Protein AF-A0A7W0BXK3-F1 (afdb_monomer)

Nearest PDB structures (foldseek):
  1s94-assembly2_B  TM=4.085E-01  e=5.418E-01  Doryteuthis pealeii

InterPro domains:
  IPR008622 Flagellar protein FliT [PF05400] (1-100)

Foldseek 3Di:
DDLLVVLLVLLVVLLCLLVDVPDDPVVSVVVNVVSVVVNVVSVVVVVVVVDPCLVVPPCNVVSVVSVVSSVVSVVVSVVVVVVVVVVVVVVVVVVVCVVPVCPVVVPPPPDDDPDDD

Structure (mmCIF, N/CA/C/O backbone):
data_AF-A0A7W0BXK3-F1
#
_entry.id   AF-A0A7W0BXK3-F1
#
loop_
_atom_site.group_PDB
_atom_site.id
_atom_site.type_symbol
_atom_site.label_atom_id
_atom_site.label_alt_id
_atom_site.label_comp_id
_atom_site.label_asym_id
_atom_site.label_entity_id
_atom_site.label_seq_id
_atom_site.pdbx_PDB_ins_code
_atom_site.Cartn_x
_atom_site.Cartn_y
_atom_site.Cartn_z
_atom_site.occupancy
_atom_site.B_iso_or_equiv
_atom_site.auth_seq_id
_atom_site.auth_comp_id
_atom_site.auth_asym_id
_atom_site.auth_atom_id
_atom_site.pdbx_PDB_model_num
ATOM 1 N N . MET A 1 1 ? -3.587 12.286 20.754 1.00 62.19 1 MET A N 1
ATOM 2 C CA . MET A 1 1 ? -3.892 12.131 19.320 1.00 62.19 1 MET A CA 1
ATOM 3 C C . MET A 1 1 ? -4.591 10.796 19.166 1.00 62.19 1 MET A C 1
ATOM 5 O O . MET A 1 1 ? -4.153 9.842 19.801 1.00 62.19 1 MET A O 1
ATOM 9 N N . ASP A 1 2 ? -5.705 10.750 18.442 1.00 86.38 2 ASP A N 1
ATOM 10 C CA . ASP A 1 2 ? -6.450 9.510 18.223 1.00 86.38 2 ASP A CA 1
ATOM 11 C C . ASP A 1 2 ? -5.745 8.664 17.149 1.00 86.38 2 ASP A C 1
ATOM 13 O O . ASP A 1 2 ? -5.603 9.083 15.999 1.00 86.38 2 ASP A O 1
ATOM 17 N N . LEU A 1 3 ? -5.287 7.468 17.532 1.00 89.25 3 LEU A N 1
ATOM 18 C CA . LEU A 1 3 ? -4.570 6.545 16.647 1.00 89.25 3 LEU A CA 1
ATOM 19 C C . LEU A 1 3 ? -5.423 6.104 15.448 1.00 89.25 3 LEU A C 1
ATOM 21 O O . LEU A 1 3 ? -4.882 5.824 14.376 1.00 89.25 3 LEU A O 1
ATOM 25 N N . VAL A 1 4 ? -6.750 6.042 15.604 1.00 90.19 4 VAL A N 1
ATOM 26 C CA . VAL A 1 4 ? -7.656 5.671 14.510 1.00 90.19 4 VAL A CA 1
ATOM 27 C C . VAL A 1 4 ? -7.738 6.792 13.477 1.00 90.19 4 VAL A C 1
ATOM 29 O O . VAL A 1 4 ? -7.762 6.533 12.270 1.00 90.19 4 VAL A O 1
ATOM 32 N N . GLU A 1 5 ? -7.723 8.047 13.923 1.00 91.12 5 GLU A N 1
ATOM 33 C CA . GLU A 1 5 ? -7.672 9.198 13.025 1.00 91.12 5 GLU A CA 1
ATOM 34 C C . GLU A 1 5 ? -6.332 9.314 12.303 1.00 91.12 5 GLU A C 1
ATOM 36 O O . GLU A 1 5 ? -6.309 9.586 11.100 1.00 91.12 5 GLU A O 1
ATOM 41 N N . GLU A 1 6 ? -5.226 9.047 13.001 1.00 92.06 6 GLU A N 1
ATOM 42 C CA . GLU A 1 6 ? -3.899 8.980 12.386 1.00 92.06 6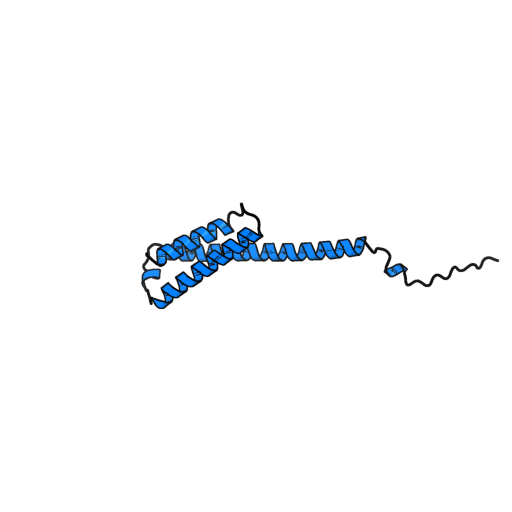 GLU A CA 1
ATOM 43 C C . GLU A 1 6 ? -3.845 7.898 11.298 1.00 92.06 6 GLU A C 1
ATOM 45 O O . GLU A 1 6 ? -3.351 8.151 10.194 1.00 92.06 6 GLU A O 1
ATOM 50 N N . LEU A 1 7 ? -4.413 6.716 11.567 1.00 93.00 7 LEU A N 1
ATOM 51 C CA . LEU A 1 7 ? -4.504 5.631 10.591 1.00 93.00 7 LEU A CA 1
ATOM 52 C C . LEU A 1 7 ? -5.332 6.037 9.365 1.00 93.00 7 LEU A C 1
ATOM 54 O O . LEU A 1 7 ? -4.927 5.758 8.231 1.00 93.00 7 LEU A O 1
ATOM 58 N N . ALA A 1 8 ? -6.477 6.691 9.579 1.00 93.31 8 ALA A N 1
ATOM 59 C CA . ALA A 1 8 ? -7.332 7.172 8.499 1.00 93.31 8 ALA A CA 1
ATOM 60 C C . ALA A 1 8 ? -6.599 8.208 7.634 1.00 93.31 8 ALA A C 1
ATOM 62 O O . ALA A 1 8 ? -6.498 8.020 6.424 1.00 93.31 8 ALA A O 1
ATOM 63 N N . SER A 1 9 ? -5.989 9.227 8.248 1.00 94.94 9 SER A N 1
ATOM 64 C CA . SER A 1 9 ? -5.240 10.264 7.527 1.00 94.94 9 SER A CA 1
ATOM 65 C C . SER A 1 9 ? -4.054 9.689 6.747 1.00 94.94 9 SER A C 1
ATOM 67 O O . SER A 1 9 ? -3.795 10.078 5.606 1.00 94.94 9 SER A O 1
ATOM 69 N N . CYS A 1 10 ? -3.329 8.734 7.336 1.00 95.94 10 CYS A N 1
ATOM 70 C CA . CYS A 1 10 ? -2.230 8.053 6.659 1.00 95.94 10 CYS A CA 1
ATOM 71 C C . CYS A 1 10 ? -2.727 7.251 5.443 1.00 95.94 10 CYS A C 1
ATOM 73 O O . CYS A 1 10 ? -2.116 7.304 4.375 1.00 95.94 10 CYS A O 1
ATOM 75 N N . SER A 1 11 ? -3.868 6.570 5.583 1.00 95.75 11 SER A N 1
ATOM 76 C CA . SER A 1 11 ? -4.487 5.790 4.504 1.00 95.75 11 SER A CA 1
ATOM 77 C C . SER A 1 11 ? -4.998 6.682 3.361 1.00 95.75 11 SER A C 1
ATOM 79 O O . SER A 1 11 ? -4.786 6.349 2.197 1.00 95.75 11 SER A O 1
ATOM 81 N N . GLU A 1 12 ? -5.586 7.843 3.664 1.00 95.31 12 GLU A N 1
ATOM 82 C CA . GLU A 1 12 ? -6.020 8.833 2.662 1.00 95.31 12 GLU A CA 1
ATOM 83 C C . GLU A 1 12 ? -4.837 9.399 1.863 1.00 95.31 12 GLU A C 1
ATOM 85 O O . GLU A 1 12 ? -4.885 9.470 0.633 1.00 95.31 12 GLU A O 1
ATOM 90 N N . LYS A 1 13 ? -3.734 9.747 2.541 1.00 95.12 13 LYS A N 1
ATOM 91 C CA . LYS A 1 13 ? -2.503 10.207 1.875 1.00 95.12 13 LYS A CA 1
ATOM 92 C C . LYS A 1 13 ? -1.933 9.137 0.950 1.00 95.12 13 LYS A C 1
ATOM 94 O O . LYS A 1 13 ? -1.547 9.448 -0.174 1.00 95.12 13 LYS A O 1
ATOM 99 N N . LEU A 1 14 ? -1.906 7.884 1.406 1.00 95.25 14 LEU A N 1
ATOM 100 C CA . LEU A 1 14 ? -1.420 6.766 0.603 1.00 95.25 14 LEU A CA 1
ATOM 101 C C . LEU A 1 14 ? -2.277 6.565 -0.653 1.00 95.25 14 LEU A C 1
ATOM 103 O O . LEU A 1 14 ? -1.730 6.394 -1.741 1.00 95.25 14 LEU A O 1
ATOM 107 N N . LEU A 1 15 ? -3.605 6.648 -0.528 1.00 94.81 15 LEU A N 1
ATOM 108 C CA . LEU A 1 15 ? -4.514 6.584 -1.674 1.00 94.81 15 LEU A CA 1
ATOM 109 C C . LEU A 1 15 ? -4.285 7.713 -2.671 1.00 94.81 15 LEU A C 1
ATOM 111 O O . LEU A 1 15 ? -4.218 7.449 -3.869 1.00 94.81 15 LEU A O 1
ATOM 115 N N . SER A 1 16 ? -4.112 8.942 -2.188 1.00 93.44 16 SER A N 1
ATOM 116 C CA . SER A 1 16 ? -3.841 10.096 -3.047 1.00 93.44 16 SER A CA 1
ATOM 117 C C . SER A 1 16 ? -2.585 9.885 -3.901 1.00 93.44 16 SER A C 1
ATOM 119 O O . SER A 1 16 ? -2.630 10.058 -5.118 1.00 93.44 16 SER A O 1
ATOM 121 N N . ILE A 1 17 ? -1.493 9.397 -3.298 1.00 92.56 17 ILE A N 1
ATOM 122 C CA . ILE A 1 17 ? -0.242 9.113 -4.022 1.00 92.56 17 ILE A CA 1
ATOM 123 C C . ILE A 1 17 ? -0.396 7.938 -4.999 1.00 92.56 17 ILE A C 1
ATOM 125 O O . ILE A 1 17 ? 0.221 7.937 -6.066 1.00 92.56 17 ILE A O 1
ATOM 129 N N . LEU A 1 18 ? -1.219 6.936 -4.671 1.00 90.62 18 LEU A N 1
ATOM 130 C CA . LEU A 1 18 ? -1.500 5.810 -5.569 1.00 90.62 18 LEU A CA 1
ATOM 131 C C . LEU A 1 18 ? -2.368 6.212 -6.772 1.00 90.62 18 LEU A C 1
ATOM 133 O O . LEU A 1 18 ? -2.182 5.660 -7.855 1.00 90.62 18 LEU A O 1
ATOM 137 N N . GLN A 1 19 ? -3.305 7.147 -6.598 1.00 86.94 19 GLN A N 1
ATOM 138 C CA . GLN A 1 19 ? -4.228 7.595 -7.649 1.00 86.94 19 GLN A CA 1
ATOM 139 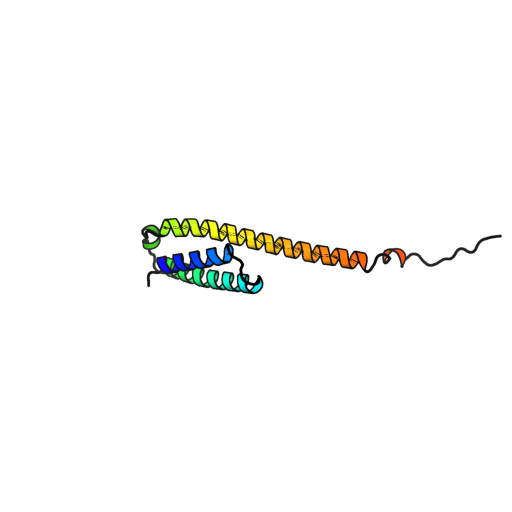C C . GLN A 1 19 ? -3.634 8.698 -8.535 1.00 86.94 19 GLN A C 1
ATOM 141 O O . GLN A 1 19 ? -3.902 8.733 -9.737 1.00 86.94 19 GLN A O 1
ATOM 146 N N . HIS A 1 20 ? -2.812 9.581 -7.967 1.00 80.00 20 HIS A N 1
ATOM 147 C CA . HIS A 1 20 ? -2.259 10.740 -8.658 1.00 80.00 20 HIS A CA 1
ATOM 148 C C . HIS A 1 20 ? -0.726 10.708 -8.647 1.00 80.00 20 HIS A C 1
ATOM 150 O O . HIS A 1 20 ? -0.078 11.163 -7.707 1.00 80.00 20 HIS A O 1
ATOM 156 N N . SER A 1 21 ? -0.120 10.224 -9.735 1.00 67.69 21 SER A N 1
ATOM 157 C CA . SER A 1 21 ? 1.331 10.309 -9.936 1.00 67.69 21 SER A CA 1
ATOM 158 C C . SER A 1 21 ? 1.706 11.619 -10.647 1.00 67.69 21 SER A C 1
ATOM 160 O O . SER A 1 21 ? 1.940 11.639 -11.854 1.00 67.69 21 SER A O 1
ATOM 162 N N . ALA A 1 22 ? 1.743 12.735 -9.915 1.00 65.44 22 ALA A N 1
ATOM 163 C CA . ALA A 1 22 ? 2.271 14.007 -10.438 1.00 65.44 22 ALA A CA 1
ATOM 164 C C . ALA A 1 22 ? 3.805 14.118 -10.308 1.00 65.44 22 ALA A C 1
ATOM 166 O O . ALA A 1 22 ? 4.412 15.079 -10.775 1.00 65.44 22 ALA A O 1
ATOM 167 N N . ILE A 1 23 ? 4.427 13.141 -9.646 1.00 72.31 23 ILE A N 1
ATOM 168 C CA . ILE A 1 23 ? 5.837 13.135 -9.260 1.00 72.31 23 ILE A CA 1
ATOM 169 C C . ILE A 1 23 ? 6.531 11.963 -9.972 1.00 72.31 23 ILE A C 1
ATOM 171 O O . ILE A 1 23 ? 5.892 10.963 -10.307 1.00 72.31 23 ILE A O 1
ATOM 175 N N . GLY A 1 24 ? 7.837 12.083 -10.229 1.00 81.19 24 GLY A N 1
ATOM 176 C CA . GLY A 1 24 ? 8.642 11.014 -10.823 1.00 81.19 24 GLY A CA 1
ATOM 177 C C . GLY A 1 24 ? 8.514 9.681 -10.072 1.00 81.19 24 GLY A C 1
ATOM 178 O O . GLY A 1 24 ? 8.385 9.645 -8.850 1.00 81.19 24 GLY A O 1
ATOM 179 N N . ARG A 1 25 ? 8.566 8.571 -10.821 1.00 84.00 25 ARG A N 1
ATOM 180 C CA . ARG A 1 25 ? 8.275 7.212 -10.329 1.00 84.00 25 ARG A CA 1
ATOM 181 C C . ARG A 1 25 ? 9.089 6.795 -9.100 1.00 84.00 25 ARG A C 1
ATOM 183 O O . ARG A 1 25 ? 8.542 6.128 -8.231 1.00 84.00 25 ARG A O 1
ATOM 190 N N . GLU A 1 26 ? 10.377 7.124 -9.045 1.00 85.69 26 GLU A N 1
ATOM 191 C CA . GLU A 1 26 ? 11.243 6.751 -7.913 1.00 85.69 26 GLU A CA 1
ATOM 192 C C . GLU A 1 26 ? 10.780 7.431 -6.626 1.00 85.69 26 GLU A C 1
ATOM 194 O O . GLU A 1 26 ? 10.469 6.751 -5.653 1.00 85.69 26 GLU A O 1
ATOM 199 N N . VAL A 1 27 ? 10.588 8.749 -6.681 1.00 89.38 27 VAL A N 1
ATOM 200 C CA . VAL A 1 27 ? 10.082 9.547 -5.557 1.00 89.38 27 VAL A CA 1
ATOM 201 C C . VAL A 1 27 ? 8.691 9.078 -5.127 1.00 89.38 27 VAL A C 1
ATOM 203 O O . VAL A 1 27 ? 8.408 8.977 -3.937 1.00 89.38 27 VAL A O 1
ATOM 206 N N . GLN A 1 28 ? 7.819 8.734 -6.081 1.00 89.81 28 GLN A N 1
ATOM 207 C CA . GLN A 1 28 ? 6.502 8.177 -5.767 1.00 89.81 28 GLN A CA 1
ATOM 208 C C . GLN A 1 28 ? 6.619 6.861 -4.975 1.00 89.81 28 GLN A C 1
ATOM 210 O O . GLN A 1 28 ? 5.903 6.666 -3.994 1.00 89.81 28 GLN A O 1
ATOM 215 N N . ILE A 1 29 ? 7.519 5.958 -5.381 1.00 90.06 29 ILE A N 1
ATOM 216 C CA . ILE A 1 29 ? 7.744 4.675 -4.698 1.00 90.06 29 ILE A CA 1
ATOM 217 C C . ILE A 1 29 ? 8.334 4.894 -3.300 1.00 90.06 29 ILE A C 1
ATOM 219 O O . ILE A 1 29 ? 7.892 4.244 -2.352 1.00 90.06 29 ILE A O 1
ATOM 223 N N . GLU A 1 30 ? 9.286 5.813 -3.148 1.00 93.12 30 GLU A N 1
ATOM 224 C CA . GLU A 1 30 ? 9.857 6.173 -1.845 1.00 93.12 30 GLU A CA 1
ATOM 225 C C . GLU A 1 30 ? 8.781 6.689 -0.886 1.00 93.12 30 GLU A C 1
ATOM 227 O O . GLU A 1 30 ? 8.641 6.166 0.220 1.00 93.12 30 GLU A O 1
ATOM 232 N N . GLN A 1 31 ? 7.942 7.627 -1.334 1.00 93.44 31 GLN A N 1
ATOM 233 C CA . GLN A 1 31 ? 6.844 8.161 -0.526 1.00 93.44 31 GLN A CA 1
ATOM 234 C C . GLN A 1 31 ? 5.821 7.087 -0.136 1.00 93.44 31 GLN A C 1
ATOM 236 O O . GLN A 1 31 ? 5.347 7.067 1.002 1.00 93.44 31 GLN A O 1
ATOM 241 N N . ILE A 1 32 ? 5.488 6.175 -1.058 1.00 94.06 32 ILE A N 1
ATOM 242 C CA . ILE A 1 32 ? 4.614 5.031 -0.767 1.00 94.06 32 ILE A CA 1
ATOM 243 C C . ILE A 1 32 ? 5.228 4.160 0.333 1.00 94.06 32 ILE A C 1
ATOM 245 O O . ILE A 1 32 ? 4.532 3.822 1.289 1.00 94.06 32 ILE A O 1
ATOM 249 N N . ASN A 1 33 ? 6.518 3.832 0.236 1.00 94.88 33 ASN A N 1
ATOM 250 C CA . ASN A 1 33 ? 7.203 3.017 1.239 1.00 94.88 33 ASN A CA 1
ATOM 251 C C . ASN A 1 33 ? 7.236 3.709 2.605 1.00 94.88 33 ASN A C 1
ATOM 253 O O . ASN A 1 33 ? 6.914 3.083 3.611 1.00 94.88 33 ASN A O 1
ATOM 257 N N . GLU A 1 34 ? 7.545 5.006 2.659 1.00 95.81 34 GLU A N 1
ATOM 258 C CA . GLU A 1 34 ? 7.507 5.761 3.913 1.00 95.81 34 GLU A CA 1
ATOM 259 C C . GLU A 1 34 ? 6.121 5.748 4.564 1.00 95.81 34 GLU A C 1
ATOM 261 O O . GLU A 1 34 ? 6.001 5.584 5.781 1.00 95.81 34 GLU A O 1
ATOM 266 N N . LEU A 1 35 ? 5.066 5.947 3.769 1.00 95.94 35 LEU A N 1
ATOM 267 C CA . LEU A 1 35 ? 3.694 5.920 4.265 1.00 95.94 35 LEU A CA 1
ATOM 268 C C . LEU A 1 35 ? 3.294 4.524 4.738 1.00 95.94 35 LEU A C 1
ATOM 270 O O . LEU A 1 35 ? 2.643 4.421 5.774 1.00 95.94 35 LEU A O 1
ATOM 274 N N . LEU A 1 36 ? 3.706 3.462 4.041 1.00 95.88 36 LEU A N 1
ATOM 275 C CA . LEU A 1 36 ? 3.464 2.084 4.470 1.00 95.88 36 LEU A CA 1
ATOM 276 C C . LEU A 1 36 ? 4.136 1.785 5.814 1.00 95.88 36 LEU A C 1
ATOM 278 O O . LEU A 1 36 ? 3.466 1.285 6.715 1.00 95.88 36 LEU A O 1
ATOM 282 N N . THR A 1 37 ? 5.397 2.180 5.997 1.00 96.81 37 THR A N 1
ATOM 283 C CA . THR A 1 37 ? 6.117 2.011 7.271 1.00 96.81 37 THR A CA 1
ATOM 284 C C . THR A 1 37 ? 5.452 2.793 8.407 1.00 96.81 37 THR A C 1
ATOM 286 O O . THR A 1 37 ? 5.247 2.270 9.504 1.00 96.81 37 THR A O 1
ATOM 289 N N . LYS A 1 38 ? 5.059 4.051 8.153 1.00 95.62 38 LYS A N 1
ATOM 290 C CA . LYS A 1 38 ? 4.322 4.870 9.132 1.00 95.62 38 LYS A CA 1
ATOM 291 C C . LYS A 1 38 ? 2.999 4.204 9.511 1.00 95.62 38 LYS A C 1
ATOM 293 O O . LYS A 1 38 ? 2.664 4.120 10.691 1.00 95.62 38 LYS A O 1
ATOM 298 N N . ARG A 1 39 ? 2.269 3.698 8.516 1.00 95.06 39 ARG A N 1
ATOM 299 C CA . ARG A 1 39 ? 0.990 3.011 8.697 1.00 95.06 39 ARG A CA 1
ATOM 300 C C . ARG A 1 39 ? 1.134 1.736 9.520 1.00 95.06 39 ARG A C 1
ATOM 302 O O . ARG A 1 39 ? 0.327 1.509 10.417 1.00 95.06 39 ARG A O 1
ATOM 309 N N . GLU A 1 40 ? 2.155 0.933 9.243 1.00 95.25 40 GLU A N 1
ATOM 310 C CA . GLU A 1 40 ? 2.446 -0.295 9.983 1.00 95.25 40 GLU A CA 1
ATOM 311 C C . GLU A 1 40 ? 2.699 -0.001 11.465 1.00 95.25 40 GLU A C 1
ATOM 313 O O . GLU A 1 40 ? 2.047 -0.597 12.320 1.00 95.25 40 GLU A O 1
ATOM 318 N N . SER A 1 41 ? 3.512 1.016 11.773 1.00 94.88 41 SER A N 1
ATOM 319 C CA . SER A 1 41 ? 3.746 1.449 13.156 1.00 94.88 41 SER A CA 1
ATOM 320 C C . SER A 1 41 ? 2.456 1.866 13.880 1.00 94.88 41 SER A C 1
ATOM 322 O O . SER A 1 41 ? 2.261 1.530 15.049 1.00 94.88 41 SER A O 1
ATOM 324 N N . ILE A 1 42 ? 1.546 2.574 13.202 1.00 92.88 42 ILE A N 1
ATOM 325 C CA . ILE A 1 42 ? 0.249 2.964 13.784 1.00 92.88 42 ILE A CA 1
ATOM 326 C C . ILE A 1 42 ? -0.612 1.722 14.061 1.00 92.88 42 ILE A C 1
ATOM 328 O O . ILE A 1 42 ? -1.202 1.604 15.136 1.00 92.88 42 ILE A O 1
ATOM 332 N N . ILE A 1 43 ? -0.656 0.772 13.123 1.00 91.19 43 ILE A N 1
ATOM 333 C CA . ILE A 1 43 ? -1.406 -0.483 13.277 1.00 91.19 43 ILE A CA 1
ATOM 334 C C . ILE A 1 43 ? -0.852 -1.313 14.441 1.00 91.19 43 ILE A C 1
ATOM 336 O O . ILE A 1 43 ? -1.629 -1.882 15.208 1.00 91.19 43 ILE A O 1
ATOM 340 N N . GLU A 1 44 ? 0.467 -1.383 14.608 1.00 92.31 44 GLU A N 1
ATOM 341 C CA . GLU A 1 44 ? 1.084 -2.074 15.743 1.00 92.31 44 GLU A CA 1
ATOM 342 C C . GLU A 1 44 ? 0.694 -1.443 17.080 1.00 92.31 44 GLU A C 1
ATOM 344 O O . GLU A 1 44 ? 0.293 -2.160 17.998 1.00 92.31 44 GLU A O 1
ATOM 349 N N . LYS A 1 45 ? 0.723 -0.109 17.178 1.00 90.88 45 LYS A N 1
ATOM 350 C CA . LYS A 1 45 ? 0.277 0.612 18.381 1.00 90.88 45 LYS A CA 1
ATOM 351 C C . LYS A 1 45 ? -1.196 0.346 18.688 1.00 90.88 45 LYS A C 1
ATOM 353 O O . LYS A 1 45 ? -1.539 0.078 19.837 1.00 90.88 45 LYS A O 1
ATOM 358 N N . LEU A 1 46 ? -2.057 0.355 17.667 1.00 88.50 46 LEU A N 1
ATOM 359 C CA . LEU A 1 46 ? -3.478 0.023 17.812 1.00 88.50 46 LEU A CA 1
ATOM 360 C C . LEU A 1 46 ? -3.682 -1.405 18.338 1.00 88.50 46 LEU A C 1
ATOM 362 O O . LEU A 1 46 ? -4.460 -1.609 19.271 1.00 88.50 46 LEU A O 1
ATOM 366 N N . LYS A 1 47 ? -2.940 -2.384 17.798 1.00 86.88 47 LYS A N 1
ATOM 367 C CA . LYS A 1 47 ? -2.971 -3.781 18.268 1.00 86.88 47 LYS A CA 1
ATOM 368 C C . LYS A 1 47 ? -2.524 -3.903 19.726 1.00 86.88 47 LYS A C 1
ATOM 370 O O . LYS A 1 47 ? -3.171 -4.598 20.507 1.00 86.88 47 LYS A O 1
ATOM 375 N N . GLN A 1 48 ? -1.435 -3.230 20.098 1.00 86.62 48 GLN A N 1
ATOM 376 C CA . GLN A 1 48 ? -0.899 -3.249 21.465 1.00 86.62 48 GLN A CA 1
ATOM 377 C C . GLN A 1 48 ? -1.868 -2.632 22.475 1.00 86.62 48 GLN A C 1
ATOM 379 O O . GLN A 1 48 ? -2.004 -3.141 23.586 1.00 86.62 48 GLN 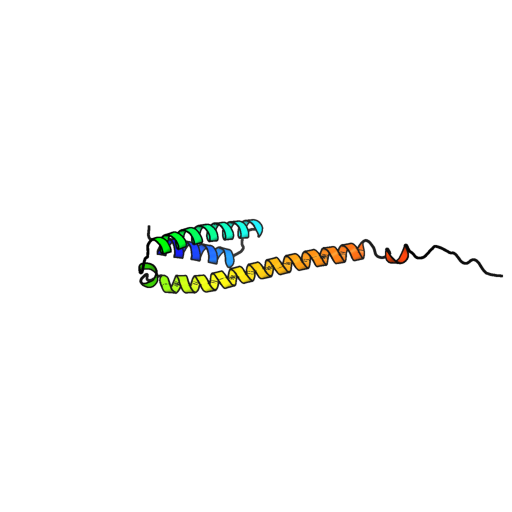A O 1
ATOM 384 N N . ALA A 1 49 ? -2.591 -1.587 22.075 1.00 82.31 49 ALA A N 1
ATOM 385 C CA . ALA A 1 49 ? -3.568 -0.919 22.923 1.00 82.31 49 ALA A CA 1
ATOM 386 C C . ALA A 1 49 ? -4.843 -1.755 23.190 1.00 82.31 49 ALA A C 1
ATOM 388 O O . ALA A 1 49 ? -5.696 -1.307 23.951 1.00 82.31 49 ALA A O 1
ATOM 389 N N . LYS A 1 50 ? -4.988 -2.961 22.599 1.00 65.44 50 LYS A N 1
ATOM 390 C CA . LYS A 1 50 ? -6.172 -3.848 22.717 1.00 65.44 50 LYS A CA 1
ATOM 391 C C . LYS A 1 50 ? -7.498 -3.095 22.546 1.00 65.44 50 LYS A C 1
ATOM 393 O O . LYS A 1 50 ? -8.471 -3.330 23.264 1.00 65.44 50 LYS A O 1
ATOM 398 N N . THR A 1 51 ? -7.528 -2.154 21.611 1.00 60.75 51 THR A N 1
ATOM 399 C CA . THR A 1 51 ? -8.655 -1.243 21.464 1.00 60.75 51 THR A CA 1
ATOM 400 C C . THR A 1 51 ? -9.775 -1.908 20.667 1.00 60.75 51 THR A C 1
ATOM 402 O O . THR A 1 51 ? -9.706 -2.043 19.449 1.00 60.75 51 THR A O 1
ATOM 405 N N . ASN A 1 52 ? -10.879 -2.231 21.349 1.00 62.69 52 ASN A N 1
ATOM 406 C CA . ASN A 1 52 ? -12.197 -2.365 20.706 1.00 62.69 52 ASN A CA 1
ATOM 407 C C . ASN A 1 52 ? -12.666 -1.029 20.084 1.00 62.69 52 ASN A C 1
ATOM 409 O O . ASN A 1 52 ? -13.746 -0.952 19.499 1.00 62.69 52 ASN A O 1
ATOM 413 N N . ASP A 1 53 ? -11.873 0.034 20.233 1.00 67.38 53 ASP A N 1
ATOM 414 C CA . ASP A 1 53 ? -12.180 1.374 19.755 1.00 67.38 53 ASP A CA 1
ATOM 415 C C . ASP A 1 53 ? -12.110 1.466 18.233 1.00 67.38 53 ASP A C 1
ATOM 417 O O . ASP A 1 53 ? -12.897 2.212 17.664 1.00 67.38 53 ASP A O 1
ATOM 421 N N . LEU A 1 54 ? -11.275 0.666 17.549 1.00 78.50 54 LEU A N 1
ATOM 422 C CA . LEU A 1 54 ? -11.224 0.697 16.082 1.00 78.50 54 LEU A CA 1
ATOM 423 C C . LEU A 1 54 ? -12.567 0.302 15.457 1.00 78.50 54 LEU A C 1
ATOM 425 O O . LEU A 1 54 ? -13.003 0.968 14.528 1.00 78.50 54 LEU A O 1
ATOM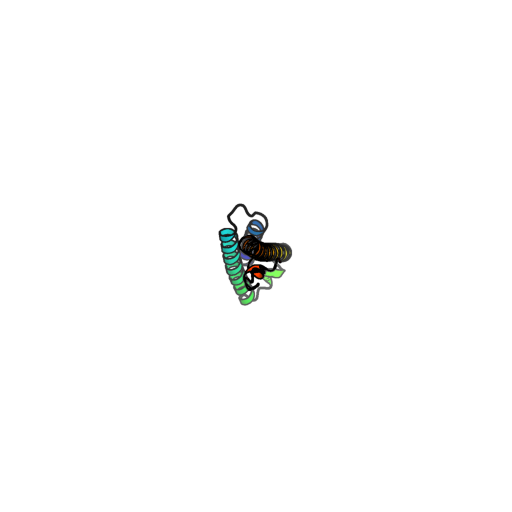 429 N N . GLU A 1 55 ? -13.230 -0.744 15.960 1.00 80.12 55 GLU A N 1
ATOM 430 C CA . GLU A 1 55 ? -14.527 -1.207 15.435 1.00 80.12 55 GLU A CA 1
ATOM 431 C C . GLU A 1 55 ? -15.678 -0.255 15.778 1.00 80.12 55 GLU A C 1
ATOM 433 O O . GLU A 1 55 ? -16.629 -0.122 15.009 1.00 80.12 55 GLU A O 1
ATOM 438 N N . LYS A 1 56 ? -15.586 0.428 16.924 1.00 83.38 56 LYS A N 1
ATOM 439 C CA . LYS A 1 56 ? -16.592 1.393 17.388 1.00 83.38 56 LYS A CA 1
ATOM 440 C C . LYS A 1 56 ? -16.408 2.783 16.783 1.00 83.38 56 LYS A C 1
ATOM 442 O O . LYS A 1 56 ? -17.315 3.610 16.870 1.00 83.38 56 LYS A O 1
ATOM 447 N N . HIS A 1 57 ? -15.248 3.059 16.194 1.00 86.19 57 HIS A N 1
ATOM 448 C CA . HIS A 1 57 ? -14.935 4.368 15.650 1.00 86.19 57 HIS A CA 1
ATOM 449 C C . HIS A 1 57 ? -15.760 4.646 14.379 1.00 86.19 57 HIS A C 1
ATOM 451 O O . HIS A 1 57 ? -15.829 3.795 13.489 1.00 86.19 57 HIS A O 1
ATOM 457 N N . PRO A 1 58 ? -16.323 5.854 14.196 1.00 88.12 58 PRO A N 1
ATOM 458 C CA . PRO A 1 58 ? -17.140 6.184 13.021 1.00 88.12 58 PRO A CA 1
ATOM 459 C C . PRO A 1 58 ? -16.401 6.013 11.682 1.00 88.12 58 PRO A C 1
ATOM 461 O O . PRO A 1 58 ? -17.021 5.750 10.653 1.00 88.12 58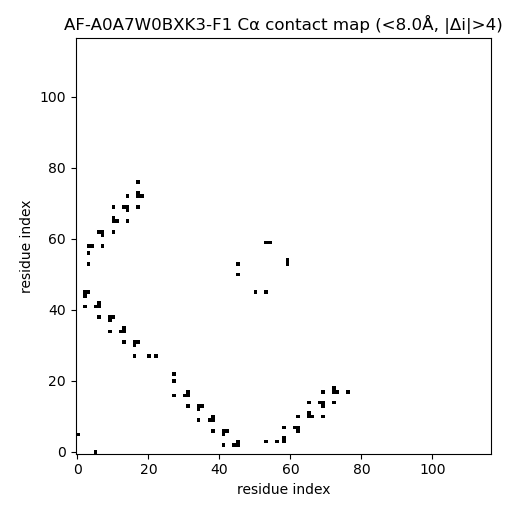 PRO A O 1
ATOM 464 N N . LYS A 1 59 ? -15.064 6.113 11.683 1.00 88.25 59 LYS A N 1
ATOM 465 C CA . LYS A 1 59 ? -14.218 5.922 10.487 1.00 88.25 59 LYS A CA 1
ATOM 466 C C . LYS A 1 59 ? -13.870 4.455 10.186 1.00 88.25 59 LYS A C 1
ATOM 468 O O . LYS A 1 59 ? -13.243 4.201 9.162 1.00 88.25 59 LYS A O 1
ATOM 473 N N . ALA A 1 60 ? -14.275 3.486 11.011 1.00 89.06 60 ALA A N 1
ATOM 474 C CA . ALA A 1 60 ? -13.917 2.072 10.843 1.00 89.06 60 ALA A CA 1
ATOM 475 C C . ALA A 1 60 ? -14.268 1.538 9.445 1.00 89.06 60 ALA A C 1
ATOM 477 O O . ALA A 1 60 ? -13.417 1.019 8.721 1.00 89.06 60 ALA A O 1
ATOM 478 N N . ALA A 1 61 ? -15.518 1.750 9.023 1.00 91.44 61 ALA A N 1
ATOM 479 C CA . ALA A 1 61 ? -16.003 1.327 7.713 1.00 91.44 61 ALA A CA 1
ATOM 480 C C . ALA A 1 61 ? -15.254 2.017 6.560 1.00 91.44 61 ALA A C 1
ATOM 482 O O . ALA A 1 61 ? -14.995 1.396 5.529 1.00 91.44 61 ALA A O 1
ATOM 483 N N . GLN A 1 62 ? -14.881 3.288 6.731 1.00 93.00 62 GLN A N 1
ATOM 484 C CA . GLN A 1 62 ? -14.092 4.019 5.741 1.00 93.00 62 GLN A CA 1
ATOM 485 C C . GLN A 1 62 ? -12.678 3.438 5.633 1.00 93.00 62 GLN A C 1
ATOM 487 O O . GLN A 1 62 ? -12.206 3.211 4.526 1.00 93.00 62 GLN A O 1
ATOM 492 N N . ILE A 1 63 ? -12.028 3.125 6.756 1.00 92.56 63 ILE A N 1
ATOM 493 C CA . ILE A 1 63 ? -10.689 2.515 6.781 1.00 92.56 63 ILE A CA 1
ATOM 494 C C . ILE A 1 63 ? -10.685 1.164 6.060 1.00 92.56 63 ILE A C 1
ATOM 496 O O . ILE A 1 63 ? -9.784 0.900 5.266 1.00 92.56 63 ILE A O 1
ATOM 500 N N . VAL A 1 64 ? -11.714 0.336 6.264 1.00 92.69 64 VAL A N 1
ATOM 501 C CA . VAL A 1 64 ? -11.851 -0.948 5.557 1.00 92.69 64 VAL A CA 1
ATOM 502 C C . VAL A 1 64 ? -11.998 -0.747 4.045 1.00 92.69 64 VAL A C 1
ATOM 504 O O . VAL A 1 64 ? -11.370 -1.470 3.271 1.00 92.69 64 VAL A O 1
ATOM 507 N N . LYS A 1 65 ? -12.780 0.246 3.603 1.00 95.00 65 LYS A N 1
ATOM 508 C CA . LYS A 1 65 ? -12.890 0.588 2.173 1.00 95.00 65 LYS A CA 1
ATOM 509 C C . LYS A 1 65 ? -11.553 1.068 1.608 1.00 95.00 65 LYS A C 1
ATOM 511 O O . LYS A 1 65 ? -11.114 0.568 0.575 1.00 95.00 65 LYS A O 1
ATOM 516 N N . MET A 1 66 ? -10.871 1.966 2.319 1.00 95.12 66 MET A N 1
ATOM 517 C CA . MET A 1 66 ? -9.556 2.465 1.916 1.00 95.12 66 MET A CA 1
ATOM 518 C C . MET A 1 66 ? -8.534 1.333 1.799 1.00 95.12 66 MET A C 1
ATOM 520 O O . MET A 1 66 ? -7.757 1.317 0.855 1.00 95.12 66 MET A O 1
ATOM 524 N N . GLU A 1 67 ? -8.562 0.341 2.693 1.00 94.50 67 GLU A N 1
ATOM 525 C CA . GLU A 1 67 ? -7.684 -0.832 2.612 1.00 94.50 67 GLU A CA 1
ATOM 526 C C . GLU A 1 67 ? -7.868 -1.607 1.299 1.00 94.50 67 GLU A C 1
ATOM 528 O O . GLU A 1 67 ? -6.891 -2.029 0.676 1.00 94.50 67 GLU A O 1
ATOM 533 N N . GLN A 1 68 ? -9.113 -1.788 0.853 1.00 95.19 68 GLN A N 1
ATOM 534 C CA . GLN A 1 68 ? -9.405 -2.471 -0.410 1.00 95.19 68 GLN A CA 1
ATOM 535 C C . GLN A 1 68 ? -8.861 -1.683 -1.607 1.00 95.19 68 GLN A C 1
ATOM 537 O O . GLN A 1 68 ? -8.242 -2.259 -2.506 1.00 95.19 68 GLN A O 1
ATOM 542 N N . GLU A 1 69 ? -9.047 -0.365 -1.601 1.00 95.62 69 GLU A N 1
ATOM 543 C CA . GLU A 1 69 ? -8.547 0.520 -2.651 1.00 95.62 69 GLU A CA 1
ATOM 544 C C . GLU A 1 69 ? -7.015 0.593 -2.667 1.00 95.62 69 GLU A C 1
ATOM 546 O O . GLU A 1 69 ? -6.413 0.490 -3.737 1.00 95.62 69 GLU A O 1
ATOM 551 N N . ILE A 1 70 ? -6.372 0.665 -1.497 1.00 95.75 70 ILE A N 1
ATOM 552 C CA . ILE A 1 70 ? -4.910 0.639 -1.350 1.00 95.75 70 ILE A CA 1
ATOM 553 C C . ILE A 1 70 ? -4.356 -0.662 -1.930 1.00 95.75 70 ILE A C 1
ATOM 555 O O . ILE A 1 70 ? -3.440 -0.623 -2.751 1.00 95.75 70 ILE A O 1
ATOM 559 N N . LYS A 1 71 ? -4.930 -1.820 -1.572 1.00 95.38 71 LYS A N 1
ATOM 560 C CA . LYS A 1 71 ? -4.502 -3.121 -2.118 1.00 95.38 71 LYS A CA 1
ATOM 561 C C . LYS A 1 71 ? -4.599 -3.157 -3.638 1.00 95.38 71 LYS A C 1
ATOM 563 O O . LYS A 1 71 ? -3.675 -3.626 -4.304 1.00 95.38 71 LYS A O 1
ATOM 568 N N . LYS A 1 72 ? -5.699 -2.644 -4.194 1.00 95.62 72 LYS A N 1
ATOM 569 C CA . LYS A 1 72 ? -5.893 -2.557 -5.644 1.00 95.62 72 LYS A CA 1
ATOM 570 C C . LYS A 1 72 ? -4.845 -1.648 -6.293 1.00 95.62 72 LYS A C 1
ATOM 572 O O . LYS A 1 72 ? -4.227 -2.063 -7.271 1.00 95.62 72 LYS A O 1
ATOM 577 N N . GLY A 1 73 ? -4.609 -0.461 -5.735 1.00 93.94 73 GLY A N 1
ATOM 578 C CA . GLY A 1 73 ? -3.619 0.496 -6.236 1.00 93.94 73 GLY A CA 1
ATOM 579 C C . GLY A 1 73 ? -2.191 -0.051 -6.190 1.00 93.94 73 GLY A C 1
ATOM 580 O O . GLY A 1 73 ? -1.467 0.017 -7.182 1.00 93.94 73 GLY A O 1
ATOM 581 N N . LEU A 1 74 ? -1.802 -0.692 -5.085 1.00 94.12 74 LEU A N 1
ATOM 582 C CA . LEU A 1 74 ? -0.493 -1.340 -4.954 1.00 94.12 74 LEU A CA 1
ATOM 583 C C . LEU A 1 74 ? -0.314 -2.477 -5.962 1.00 94.12 74 LEU A C 1
ATOM 585 O O . LEU A 1 74 ? 0.747 -2.597 -6.575 1.00 94.12 74 LEU A O 1
ATOM 589 N N . HIS A 1 75 ? -1.350 -3.291 -6.184 1.00 94.94 75 HIS A N 1
ATOM 590 C CA . HIS A 1 75 ? -1.293 -4.347 -7.191 1.00 94.94 75 HIS A CA 1
ATOM 591 C C . HIS A 1 75 ? -1.132 -3.771 -8.603 1.00 94.94 75 HIS A C 1
ATOM 593 O O . HIS A 1 75 ? -0.300 -4.248 -9.374 1.00 94.94 75 HIS A O 1
ATOM 599 N N . GLN A 1 76 ? -1.872 -2.712 -8.934 1.00 92.44 76 GLN A N 1
ATOM 600 C CA . GLN A 1 76 ? -1.734 -2.015 -10.213 1.00 92.44 76 GLN A CA 1
ATOM 601 C C . GLN A 1 76 ? -0.313 -1.474 -10.402 1.00 92.44 76 GLN A C 1
ATOM 603 O O . GLN A 1 76 ? 0.320 -1.772 -11.418 1.00 92.44 76 GLN A O 1
ATOM 608 N N . LEU A 1 77 ? 0.236 -0.782 -9.400 1.00 91.12 77 L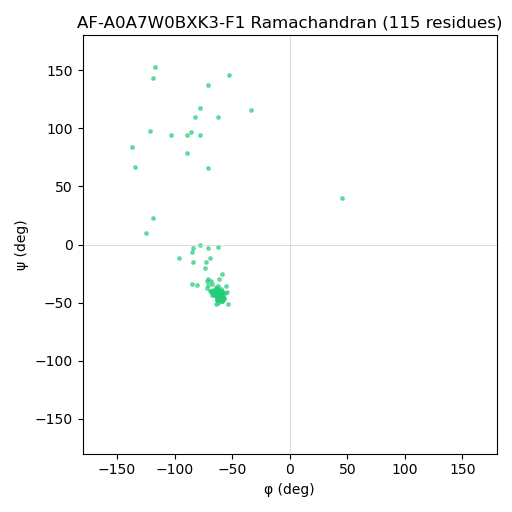EU A N 1
ATOM 609 C CA . LEU A 1 77 ? 1.614 -0.294 -9.429 1.00 91.12 77 LEU A CA 1
ATOM 610 C C . LEU A 1 77 ? 2.615 -1.442 -9.628 1.00 91.12 77 LEU A C 1
ATOM 612 O O . LEU A 1 77 ? 3.480 -1.368 -10.499 1.00 91.12 77 LEU A O 1
ATOM 616 N N . PHE A 1 78 ? 2.462 -2.545 -8.895 1.00 91.31 78 PHE A N 1
ATOM 617 C CA . PHE A 1 78 ? 3.309 -3.727 -9.048 1.00 91.31 78 PHE A CA 1
ATOM 618 C C . PHE A 1 78 ? 3.250 -4.311 -10.469 1.00 91.31 78 PHE A C 1
ATOM 620 O O . PHE A 1 78 ? 4.286 -4.613 -11.069 1.00 91.31 78 PHE A O 1
ATOM 627 N N . THR A 1 79 ? 2.052 -4.442 -11.045 1.00 92.50 79 THR A N 1
ATOM 628 C CA . THR A 1 79 ? 1.889 -4.947 -12.419 1.00 92.50 79 THR A CA 1
ATOM 629 C C . THR A 1 79 ? 2.529 -4.025 -13.455 1.00 92.50 79 THR A C 1
ATOM 631 O O . THR A 1 79 ? 3.182 -4.518 -14.378 1.00 92.50 79 THR A O 1
ATOM 634 N N . LEU A 1 80 ? 2.431 -2.705 -13.269 1.00 89.06 80 LEU A N 1
ATOM 635 C CA . LEU A 1 80 ? 3.092 -1.715 -14.115 1.00 89.06 80 LEU A CA 1
ATOM 636 C C . LEU A 1 80 ? 4.618 -1.854 -14.041 1.00 89.06 80 LEU A C 1
ATOM 638 O O . LEU A 1 80 ? 5.288 -1.926 -15.071 1.00 89.06 80 LEU A O 1
ATOM 642 N N . ILE A 1 81 ? 5.171 -1.972 -12.831 1.00 88.06 81 ILE A N 1
ATOM 643 C CA . ILE A 1 81 ? 6.607 -2.191 -12.611 1.00 88.06 81 ILE A CA 1
ATOM 644 C C . ILE A 1 81 ? 7.068 -3.466 -13.331 1.00 88.06 81 ILE A C 1
ATOM 646 O O . ILE A 1 81 ? 8.067 -3.445 -14.054 1.00 88.06 81 ILE A O 1
ATOM 650 N N . LYS A 1 82 ? 6.317 -4.564 -13.190 1.00 90.88 82 LYS A N 1
ATOM 651 C CA . LYS A 1 82 ? 6.616 -5.847 -13.840 1.00 90.88 82 LYS A CA 1
ATOM 652 C C . LYS A 1 82 ? 6.592 -5.741 -15.366 1.00 90.88 82 LYS A C 1
ATOM 654 O O . LYS A 1 82 ? 7.464 -6.308 -16.024 1.00 90.88 82 LYS A O 1
ATOM 659 N N . LYS A 1 83 ? 5.616 -5.024 -15.930 1.00 90.25 83 LYS A N 1
ATOM 660 C CA . LYS A 1 83 ? 5.527 -4.766 -17.374 1.00 90.25 83 LYS A CA 1
ATOM 661 C C . LYS A 1 83 ? 6.750 -3.988 -17.866 1.00 90.25 83 LYS A C 1
ATOM 663 O O . LYS A 1 83 ? 7.408 -4.441 -18.797 1.00 90.25 83 LYS A O 1
ATOM 668 N N . ASN A 1 84 ? 7.129 -2.918 -17.170 1.00 85.56 84 ASN A N 1
ATOM 669 C CA . ASN A 1 84 ? 8.296 -2.105 -17.524 1.00 85.56 84 ASN A CA 1
ATOM 670 C C . ASN A 1 84 ? 9.599 -2.926 -17.530 1.00 85.56 84 ASN A C 1
ATOM 672 O O . ASN A 1 84 ? 10.429 -2.765 -18.420 1.00 85.56 84 ASN A O 1
ATOM 676 N N . ILE A 1 85 ? 9.778 -3.845 -16.572 1.00 86.81 85 ILE A N 1
ATOM 677 C CA . ILE A 1 85 ? 10.945 -4.748 -16.542 1.00 86.81 85 ILE A CA 1
ATOM 678 C C . ILE A 1 85 ? 10.967 -5.667 -17.772 1.00 86.81 85 ILE A C 1
ATOM 680 O O . ILE A 1 85 ? 12.023 -5.860 -18.377 1.00 86.81 85 ILE A O 1
ATOM 684 N N 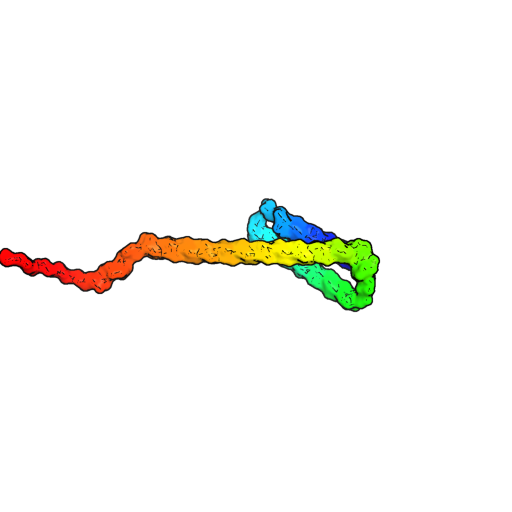. LYS A 1 86 ? 9.815 -6.227 -18.162 1.00 88.38 86 LYS A N 1
ATOM 685 C CA . LYS A 1 86 ? 9.714 -7.074 -19.362 1.00 88.38 86 LYS A CA 1
ATOM 686 C C . LYS A 1 86 ? 10.074 -6.299 -20.626 1.00 88.38 86 LYS A C 1
ATOM 688 O O . LYS A 1 86 ? 10.922 -6.759 -21.383 1.00 88.38 86 LYS A O 1
ATOM 693 N N . GLU A 1 87 ? 9.512 -5.108 -20.799 1.00 88.06 87 GLU A N 1
ATOM 694 C CA . GLU A 1 87 ? 9.783 -4.254 -21.960 1.00 88.06 87 GLU A CA 1
ATOM 695 C C . GLU A 1 87 ? 11.260 -3.845 -22.050 1.00 88.06 87 GLU A C 1
ATOM 697 O O . GLU A 1 87 ? 11.839 -3.837 -23.135 1.00 88.06 87 GLU A O 1
ATOM 702 N N . LEU A 1 88 ? 11.911 -3.550 -20.917 1.00 84.19 88 LEU A N 1
ATOM 703 C CA . LEU A 1 88 ? 13.350 -3.270 -20.886 1.00 84.19 88 LEU A CA 1
ATOM 704 C C . LEU A 1 88 ? 14.181 -4.475 -21.345 1.00 84.19 88 LEU A C 1
ATOM 706 O O . LEU A 1 88 ? 15.151 -4.312 -22.086 1.00 84.19 88 LEU A O 1
ATOM 710 N N . ASN A 1 89 ? 13.801 -5.682 -20.931 1.00 80.94 89 ASN A N 1
ATOM 711 C CA . ASN A 1 89 ? 14.491 -6.906 -21.331 1.00 80.94 89 ASN A CA 1
ATOM 712 C C . ASN A 1 89 ? 14.276 -7.231 -22.813 1.00 80.94 89 ASN A C 1
ATOM 714 O O . ASN A 1 89 ? 15.221 -7.627 -23.494 1.00 80.94 89 ASN A O 1
ATOM 718 N N . GLU A 1 90 ? 13.065 -7.029 -23.329 1.00 78.56 90 GLU A N 1
ATOM 719 C CA . GLU A 1 90 ? 12.762 -7.189 -24.752 1.00 78.56 90 GLU A CA 1
ATOM 720 C C . GLU A 1 90 ? 13.557 -6.195 -25.599 1.00 78.56 90 GLU A C 1
ATOM 722 O O . GLU A 1 90 ? 14.236 -6.607 -26.537 1.00 78.56 90 GLU A O 1
ATOM 727 N N . LYS A 1 91 ? 13.585 -4.909 -25.224 1.00 74.19 91 LYS A N 1
ATOM 728 C CA . LYS A 1 91 ? 14.399 -3.894 -25.914 1.00 74.19 91 LYS A CA 1
ATOM 729 C C . LYS A 1 91 ? 15.881 -4.267 -25.957 1.00 74.19 91 LYS A C 1
ATOM 731 O O . LYS A 1 91 ? 16.504 -4.126 -27.006 1.00 74.19 91 LYS A O 1
ATOM 736 N N . LYS A 1 92 ? 16.443 -4.792 -24.860 1.00 73.81 92 LYS A N 1
ATOM 737 C CA . LYS A 1 92 ? 17.830 -5.297 -24.831 1.00 73.81 92 LYS A CA 1
ATOM 738 C C . LYS A 1 92 ? 18.041 -6.454 -25.812 1.00 73.81 92 LYS A C 1
ATOM 740 O O . LYS A 1 92 ? 19.025 -6.441 -26.546 1.00 73.81 92 LYS A O 1
ATOM 745 N N . ARG A 1 93 ? 17.115 -7.420 -25.860 1.00 66.25 93 ARG A N 1
ATOM 746 C CA . ARG A 1 93 ? 17.173 -8.553 -26.803 1.00 66.25 93 ARG A CA 1
ATOM 747 C C . ARG A 1 93 ? 17.106 -8.092 -28.256 1.00 66.25 93 ARG A C 1
ATOM 749 O O . ARG A 1 93 ? 17.925 -8.522 -29.060 1.00 66.25 93 ARG A O 1
ATOM 756 N N . PHE A 1 94 ? 16.180 -7.191 -28.583 1.00 65.62 94 PHE A N 1
ATOM 757 C CA . PHE A 1 94 ? 16.088 -6.626 -29.929 1.00 65.62 94 PHE A CA 1
ATOM 758 C C . PHE A 1 94 ? 17.371 -5.884 -30.305 1.00 65.62 94 PHE A C 1
ATOM 760 O O . PHE A 1 94 ? 17.928 -6.148 -31.364 1.00 65.62 94 PHE A O 1
ATOM 767 N N . HIS A 1 95 ? 17.896 -5.029 -29.425 1.00 63.28 95 HIS A N 1
ATOM 768 C CA . HIS A 1 95 ? 19.138 -4.300 -29.688 1.00 63.28 95 HIS A CA 1
ATOM 769 C C . HIS A 1 95 ? 20.326 -5.247 -29.944 1.00 63.28 95 HIS A C 1
ATOM 771 O O . HIS A 1 95 ? 21.077 -5.041 -30.891 1.00 63.28 95 HIS A O 1
ATOM 777 N N . GLN A 1 96 ? 20.462 -6.331 -29.172 1.00 61.47 96 GLN A N 1
ATOM 778 C CA . GLN A 1 96 ? 21.485 -7.359 -29.415 1.00 61.47 96 GLN A CA 1
ATOM 779 C C . GLN A 1 96 ? 21.288 -8.077 -30.759 1.00 61.47 96 GLN A C 1
ATOM 781 O O . GLN A 1 96 ? 22.266 -8.342 -31.456 1.00 61.47 96 GLN A O 1
ATOM 786 N N . SER A 1 97 ? 20.039 -8.350 -31.147 1.00 59.25 97 SER A N 1
ATOM 787 C CA . SER A 1 97 ? 19.714 -8.991 -32.426 1.00 59.25 97 SER A CA 1
ATOM 788 C C . SER A 1 97 ? 20.004 -8.094 -33.639 1.00 59.25 97 SER A C 1
ATOM 790 O O . SER A 1 97 ? 20.366 -8.607 -34.692 1.00 59.25 97 SER A O 1
ATOM 792 N N . TYR A 1 98 ? 19.872 -6.769 -33.498 1.00 58.34 98 TYR A N 1
ATOM 793 C CA . TYR A 1 98 ? 20.200 -5.795 -34.549 1.00 58.34 98 TYR A CA 1
ATOM 794 C C . TYR A 1 98 ? 21.701 -5.494 -34.649 1.00 58.34 98 TYR A C 1
ATOM 796 O O . TYR A 1 98 ? 22.207 -5.286 -35.748 1.00 58.34 98 TYR A O 1
ATOM 804 N N . VAL A 1 99 ? 22.425 -5.480 -33.525 1.00 59.81 99 VAL A N 1
ATOM 805 C CA . VAL A 1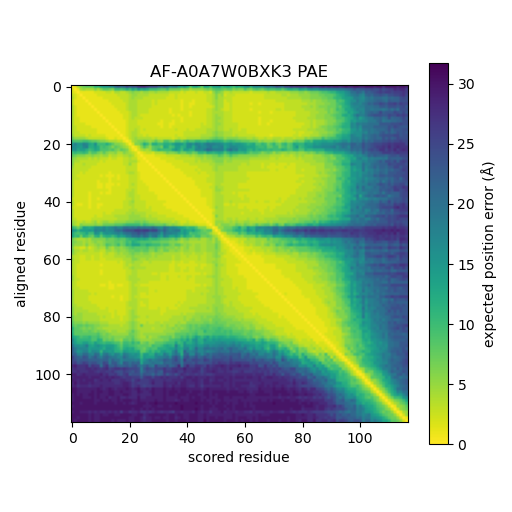 99 ? 23.874 -5.205 -33.506 1.00 59.81 99 VAL A CA 1
ATOM 806 C C . VAL A 1 99 ? 24.692 -6.387 -34.037 1.00 59.81 99 VAL A C 1
ATOM 808 O O . VAL A 1 99 ? 25.824 -6.190 -34.471 1.00 59.81 99 VAL A O 1
ATOM 811 N N . ASN A 1 100 ? 24.133 -7.603 -34.066 1.00 56.53 100 ASN A N 1
ATOM 812 C CA . ASN A 1 100 ? 24.863 -8.777 -34.542 1.00 56.53 100 ASN A CA 1
ATOM 813 C C . ASN A 1 100 ? 24.069 -9.676 -35.517 1.00 56.53 100 ASN A C 1
ATOM 815 O O . ASN A 1 100 ? 23.780 -10.830 -35.196 1.00 56.53 100 ASN A O 1
ATOM 819 N N . PRO A 1 101 ? 23.741 -9.194 -36.735 1.00 59.94 101 PRO A N 1
ATOM 820 C CA . PRO A 1 101 ? 22.974 -9.964 -37.724 1.00 59.94 101 PRO A CA 1
ATOM 821 C C . PRO A 1 101 ? 23.745 -11.161 -38.311 1.00 59.94 101 PRO A C 1
ATOM 823 O O . PRO A 1 101 ? 23.162 -11.995 -38.998 1.00 59.94 101 PRO A O 1
ATOM 826 N N . TYR A 1 102 ? 25.059 -11.237 -38.067 1.00 57.09 102 TYR A N 1
ATOM 827 C CA . TYR A 1 102 ? 25.994 -12.108 -38.782 1.00 57.09 102 TYR A CA 1
ATOM 828 C C . TYR A 1 102 ? 26.818 -13.038 -37.878 1.00 57.09 102 TYR A C 1
ATOM 830 O O . TYR A 1 102 ? 27.718 -13.714 -38.373 1.00 57.09 102 TYR A O 1
ATOM 838 N N . THR A 1 103 ? 26.512 -13.156 -36.581 1.00 56.75 103 THR A N 1
ATOM 839 C CA . THR A 1 103 ? 27.175 -14.145 -35.697 1.00 56.75 103 THR A CA 1
ATOM 840 C C . THR A 1 103 ? 27.070 -15.573 -36.222 1.00 56.75 103 THR A C 1
ATOM 842 O O . THR A 1 103 ? 28.026 -16.335 -36.117 1.00 56.75 103 THR A O 1
ATOM 845 N N . HIS A 1 104 ? 25.948 -15.923 -36.854 1.00 56.53 104 HIS A N 1
ATOM 846 C CA . HIS A 1 104 ? 25.750 -17.233 -37.482 1.00 56.53 104 HIS A CA 1
ATOM 847 C C . HIS A 1 104 ? 26.551 -17.422 -38.783 1.00 56.53 104 HIS A C 1
ATOM 849 O O . HIS A 1 104 ? 26.698 -18.550 -39.240 1.00 56.53 104 HIS A O 1
ATOM 855 N N . LEU A 1 105 ? 27.077 -16.347 -39.381 1.00 55.62 105 LEU A N 1
ATOM 856 C CA . LEU A 1 105 ? 27.886 -16.397 -40.605 1.00 55.62 105 LEU A CA 1
ATOM 857 C C . LEU A 1 105 ? 29.399 -16.410 -40.329 1.00 55.62 105 LEU A C 1
ATOM 859 O O . LEU A 1 105 ? 30.170 -16.726 -41.228 1.00 55.62 105 LEU A O 1
ATOM 863 N N . GLN A 1 106 ? 29.842 -16.151 -39.093 1.00 54.47 106 GLN A N 1
ATOM 864 C CA . GLN A 1 106 ? 31.266 -16.206 -38.721 1.00 54.47 106 GLN A CA 1
ATOM 865 C C . GLN A 1 106 ? 31.817 -17.631 -38.504 1.00 54.47 106 GLN A C 1
ATOM 867 O O . GLN A 1 106 ? 33.003 -17.787 -38.232 1.00 54.47 106 GLN A O 1
ATOM 872 N N . THR A 1 107 ? 30.995 -18.677 -38.650 1.00 55.00 107 THR A N 1
ATOM 873 C CA . THR A 1 107 ? 31.408 -20.095 -38.531 1.00 55.00 107 THR A CA 1
ATOM 874 C C . THR A 1 107 ? 31.198 -20.907 -39.812 1.00 55.00 107 THR A C 1
ATOM 876 O O . THR A 1 107 ? 31.137 -22.133 -39.769 1.00 55.00 107 THR A O 1
ATOM 879 N N . VAL A 1 108 ? 31.136 -20.253 -40.976 1.00 56.06 108 VAL A N 1
ATOM 880 C CA . VAL A 1 108 ? 31.263 -20.942 -42.267 1.00 56.06 108 VAL A CA 1
ATOM 881 C C . VAL A 1 108 ? 32.665 -20.670 -42.796 1.00 56.06 108 VAL A C 1
ATOM 883 O O . VAL A 1 108 ? 32.934 -19.627 -43.384 1.00 56.06 108 VAL A O 1
ATOM 886 N N . ASP A 1 109 ? 33.560 -21.608 -42.489 1.00 55.91 109 ASP A N 1
ATOM 887 C CA . ASP A 1 109 ? 34.924 -21.731 -43.002 1.00 55.91 109 ASP A CA 1
ATOM 888 C C . ASP A 1 109 ? 35.012 -21.240 -44.462 1.00 55.91 109 ASP A C 1
ATOM 890 O O . ASP A 1 109 ? 34.346 -21.769 -45.358 1.00 55.91 109 ASP A O 1
ATOM 894 N N . GLY A 1 110 ? 35.780 -20.170 -44.678 1.00 61.72 110 GLY A N 1
ATOM 895 C CA . GLY A 1 110 ? 35.877 -19.423 -45.930 1.00 61.72 110 GLY A CA 1
ATOM 896 C C . GLY A 1 110 ? 36.614 -20.187 -47.027 1.00 61.72 110 GLY A C 1
ATOM 897 O O . GLY A 1 110 ? 37.680 -19.771 -47.473 1.00 61.72 110 GLY A O 1
ATOM 898 N N . ARG A 1 111 ? 36.048 -21.297 -47.502 1.00 62.31 111 ARG A N 1
ATOM 899 C CA . ARG A 1 111 ? 36.544 -21.997 -48.690 1.00 62.31 111 ARG A CA 1
ATOM 900 C C . ARG A 1 111 ? 35.883 -21.438 -49.943 1.00 62.31 111 ARG A C 1
ATOM 902 O O . ARG A 1 111 ? 34.818 -21.884 -50.363 1.00 62.31 111 ARG A O 1
ATOM 909 N N . PHE A 1 112 ? 36.564 -20.483 -50.572 1.00 56.16 112 PHE A N 1
ATOM 910 C CA . PHE A 1 112 ? 36.345 -20.155 -51.977 1.00 56.16 112 PHE A CA 1
ATOM 911 C C . PHE A 1 112 ? 36.680 -21.386 -52.829 1.00 56.16 112 PHE A C 1
ATOM 913 O O . PHE A 1 112 ? 37.837 -21.784 -52.952 1.00 56.16 112 PHE A O 1
ATOM 920 N N . TYR A 1 113 ? 35.655 -22.009 -53.405 1.00 53.69 113 TYR A N 1
ATOM 921 C CA . TYR A 1 113 ? 35.829 -22.986 -54.473 1.00 53.69 113 TYR A CA 1
ATOM 922 C C . TYR A 1 113 ? 36.100 -22.238 -55.778 1.00 53.69 113 TYR A C 1
ATOM 924 O O . TYR A 1 113 ? 35.161 -21.869 -56.483 1.00 53.69 113 TYR A O 1
ATOM 932 N N . ASP A 1 114 ? 37.373 -22.051 -56.126 1.00 60.34 114 ASP A N 1
ATOM 933 C CA . ASP A 1 114 ? 37.731 -21.881 -57.532 1.00 60.34 114 ASP A CA 1
ATOM 934 C C . ASP A 1 114 ? 37.930 -23.264 -58.154 1.00 60.34 114 ASP A C 1
ATOM 936 O O . ASP A 1 114 ? 38.951 -23.931 -57.981 1.00 60.34 114 ASP A O 1
ATOM 940 N N . LYS A 1 115 ? 36.875 -23.744 -58.809 1.00 54.94 115 LYS A N 1
ATOM 941 C CA . LYS A 1 115 ? 36.964 -24.827 -59.783 1.00 54.94 115 LYS A CA 1
ATOM 942 C C . LYS A 1 115 ? 36.102 -24.456 -60.979 1.00 54.94 115 LYS A C 1
ATOM 944 O O . LYS A 1 115 ? 34.953 -24.888 -61.082 1.00 54.94 115 LYS A O 1
ATOM 949 N N . ARG A 1 116 ? 36.659 -23.668 -61.898 1.00 52.38 116 ARG A N 1
ATOM 950 C CA . ARG A 1 116 ? 36.238 -23.688 -63.304 1.00 52.38 116 ARG A CA 1
ATOM 951 C C . ARG A 1 116 ? 37.415 -24.104 -64.186 1.00 52.38 116 ARG A C 1
ATOM 953 O O . ARG A 1 116 ? 38.565 -23.856 -63.848 1.00 52.38 116 ARG A O 1
ATOM 960 N N . ARG A 1 117 ? 37.044 -24.870 -65.211 1.00 43.00 117 ARG A N 1
ATOM 961 C CA . ARG A 1 117 ? 37.879 -25.630 -66.148 1.00 43.00 117 ARG A CA 1
ATOM 962 C C . A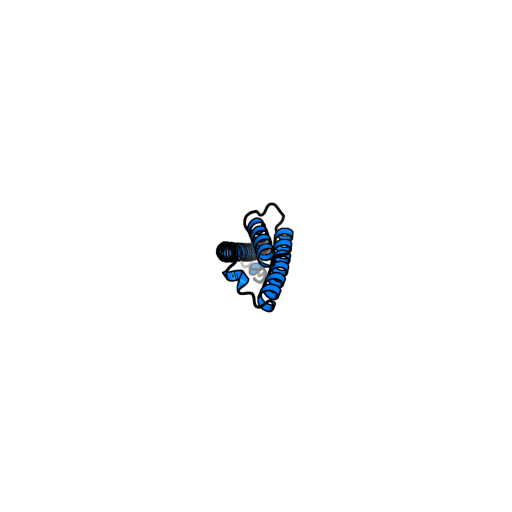RG A 1 117 ? 38.822 -24.764 -66.966 1.00 43.00 117 ARG A C 1
ATOM 964 O O . ARG A 1 117 ? 38.423 -23.620 -67.265 1.00 43.00 117 ARG A O 1
#

Sequence (117 aa):
MDLVEELASCSEKLLSILQHSAIGREVQIEQINELLTKRESIIEKLKQAKTNDLEKHPKAAQIVKMEQEIKKGLHQLFTLIKKNIKELNEKKRFHQSYVNPYTHLQTVDGRFYDKRR

pLDDT: mean 81.7, std 14.85, range [43.0, 96.81]

Radius of gyration: 27.65 Å; Cα contacts (8 Å, |Δi|>4): 50; chains: 1; bounding box: 55×40×89 Å

Organism: NCBI:txid247480

Solvent-accessible surface area (backbone atoms only — not comparable to full-atom values): 6950 Å² total; per-residue (Å²): 133,62,65,67,57,52,47,43,54,49,51,53,52,48,42,49,56,62,75,52,77,90,55,60,69,67,62,48,51,51,53,49,50,54,47,49,54,54,45,50,55,47,52,51,53,48,61,73,65,68,53,70,53,54,81,71,36,90,58,36,69,55,46,57,53,50,51,56,52,44,54,51,40,53,50,52,52,50,52,52,53,52,50,53,54,51,54,54,52,49,52,52,52,51,51,55,53,69,77,48,81,51,69,85,60,77,76,61,80,88,72,81,82,88,81,81,134

Secondary structure (DSSP, 8-state):
--HHHHHHHHHHHHHHHHH---S-HHHHHHHHHHHHHHHHHHHHHHHHTT-THHHHSTTHHHHHHHHHHHHHHHHHHHHHHHHHHHHHHHHHHHHHHHH-TTGGGTTS---------

Mean predicted aligned error: 11.08 Å